Protein AF-A0A3B0UML2-F1 (afdb_monomer)

Organism: NCBI:txid652676

Mean predicted aligned error: 9.71 Å

Radius of gyration: 20.05 Å; Cα contacts (8 Å, |Δi|>4): 65; chains: 1; bounding box: 45×36×56 Å

Secondary structure (DSSP, 8-state):
--------IIIII--TTTTHHHHHHTTPPPHHHHHHHHHHHHHHHH-TTS-HHHHHHHHHHHHHHHHIIIIIS---TT-S----S-SS-------SSGGGHHHHHHTT-

Foldseek 3Di:
DDDDADDDCPQAPDDPCPCQVVCVVVVHDGPLVVVLVVQLVVCCVVPVVDDSVNSVVVSVVVVVVQCCCCVVVVDHPPDPDDPGVCPVPDDPNPGSYPVCVVVVVVVVD

Solvent-accessible surf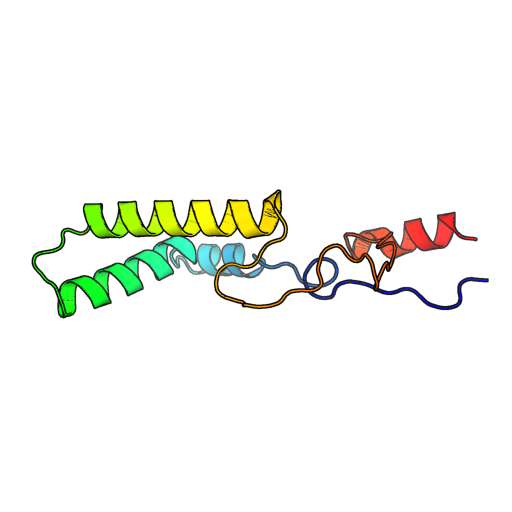ace area (backbone atoms only — not comparable to full-atom values): 6900 Å² total; per-residue (Å²): 132,88,88,81,88,75,69,56,60,66,72,22,74,47,67,91,68,69,54,54,64,55,30,52,75,68,74,44,72,51,74,67,58,50,54,50,50,54,52,45,51,55,44,38,73,79,40,67,87,57,52,66,68,60,49,49,53,51,52,53,53,51,50,53,51,51,48,45,34,38,76,74,67,62,40,63,86,94,56,95,74,76,97,65,85,34,86,92,60,75,70,83,66,85,52,70,36,61,89,49,44,67,64,54,53,66,75,73,110

Sequence (109 aa):
MIKAITFDFWDTLVFDDSDEPKRAAQGLPSKMETRLQLLTTEIQQRHPTISPEKIEAAFVYANGRYYHYWKSLHVTPTTAAVDRDSTNTKATAVCTQFSKLPTIIEQIE

pLDDT: mean 80.61, std 16.78, range [43.16, 98.25]

Structure (mmCIF, N/CA/C/O backbone):
data_AF-A0A3B0UML2-F1
#
_entry.id   AF-A0A3B0UML2-F1
#
loop_
_atom_site.group_PDB
_atom_site.id
_atom_site.type_symbol
_atom_site.label_atom_id
_atom_site.label_alt_id
_atom_site.label_comp_id
_atom_site.label_asym_id
_atom_site.label_entity_id
_atom_site.label_seq_id
_atom_site.pdbx_PDB_ins_code
_atom_site.Cartn_x
_atom_site.Cartn_y
_atom_site.Cartn_z
_atom_site.occupancy
_atom_site.B_iso_or_equiv
_atom_site.auth_seq_id
_atom_site.auth_comp_id
_atom_site.auth_asym_id
_atom_site.auth_atom_id
_atom_site.pdbx_PDB_model_num
ATOM 1 N N . MET A 1 1 ? 17.201 -3.346 -36.762 1.00 61.53 1 MET A N 1
ATOM 2 C CA . MET A 1 1 ? 16.191 -2.264 -36.820 1.00 61.53 1 MET A CA 1
ATOM 3 C C . MET A 1 1 ? 15.050 -2.606 -35.868 1.00 61.53 1 MET A C 1
ATOM 5 O O . MET A 1 1 ? 14.295 -3.535 -36.146 1.00 61.53 1 MET A O 1
ATOM 9 N N . ILE A 1 2 ? 14.959 -1.903 -34.735 1.00 62.22 2 ILE A N 1
ATOM 10 C CA . ILE A 1 2 ? 13.823 -2.003 -33.804 1.00 62.22 2 ILE A CA 1
ATOM 11 C C . ILE A 1 2 ? 12.580 -1.436 -34.492 1.00 62.22 2 ILE A C 1
ATOM 13 O O . ILE A 1 2 ? 12.659 -0.393 -35.135 1.00 62.22 2 ILE A O 1
ATOM 17 N N . LYS A 1 3 ? 11.439 -2.122 -34.373 1.00 63.59 3 LYS A N 1
ATOM 18 C CA . LYS A 1 3 ? 10.172 -1.687 -34.989 1.00 63.59 3 LYS A CA 1
ATOM 19 C C . LYS A 1 3 ? 9.213 -1.013 -34.006 1.00 63.59 3 LYS A C 1
ATOM 21 O O . LYS A 1 3 ? 8.425 -0.175 -34.424 1.00 63.59 3 LYS A O 1
ATOM 26 N N . ALA A 1 4 ? 9.271 -1.379 -32.727 1.00 66.62 4 ALA A N 1
ATOM 27 C CA . ALA A 1 4 ? 8.467 -0.786 -31.665 1.00 66.62 4 ALA A CA 1
ATOM 28 C C . ALA A 1 4 ? 9.107 -1.061 -30.299 1.00 66.62 4 ALA A C 1
ATOM 30 O O . ALA A 1 4 ? 9.750 -2.095 -30.115 1.00 66.62 4 ALA A O 1
ATOM 31 N N . ILE A 1 5 ? 8.883 -0.153 -29.350 1.00 70.25 5 ILE A N 1
ATOM 32 C CA . ILE A 1 5 ? 9.170 -0.351 -27.929 1.00 70.25 5 ILE A CA 1
ATOM 33 C C . ILE A 1 5 ? 7.851 -0.153 -27.180 1.00 70.25 5 ILE A C 1
ATOM 35 O O . ILE A 1 5 ? 7.157 0.838 -27.405 1.00 70.25 5 ILE A O 1
ATOM 39 N N . THR A 1 6 ? 7.493 -1.102 -26.319 1.00 67.31 6 THR A N 1
ATOM 40 C CA . THR A 1 6 ? 6.269 -1.063 -25.508 1.00 67.31 6 THR A CA 1
ATOM 41 C C . THR A 1 6 ? 6.629 -1.020 -24.032 1.00 67.31 6 THR A C 1
ATOM 43 O O . THR A 1 6 ? 7.520 -1.753 -23.598 1.00 67.31 6 THR A O 1
ATOM 46 N N . PHE A 1 7 ? 5.909 -0.209 -23.262 1.00 69.44 7 PHE A N 1
ATOM 47 C CA . PHE A 1 7 ? 6.092 -0.075 -21.820 1.00 69.44 7 PH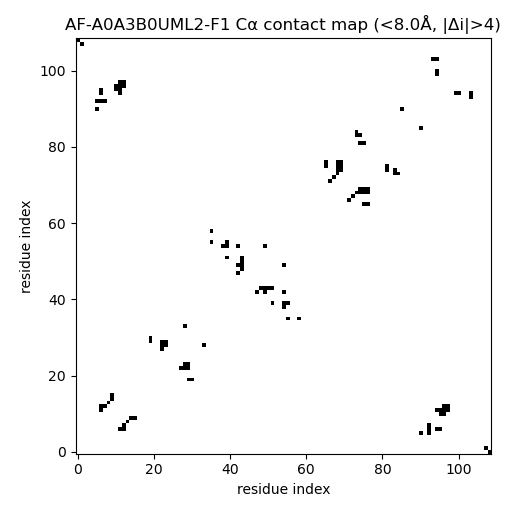E A CA 1
ATOM 48 C C . PHE A 1 7 ? 4.759 -0.278 -21.108 1.00 69.44 7 PHE A C 1
ATOM 50 O O . PHE A 1 7 ? 3.717 0.132 -21.623 1.00 69.44 7 PHE A O 1
ATOM 57 N N . ASP A 1 8 ? 4.808 -0.851 -19.910 1.00 70.00 8 ASP A N 1
ATOM 58 C CA . ASP A 1 8 ? 3.689 -0.752 -18.979 1.00 70.00 8 ASP A CA 1
ATOM 59 C C . ASP A 1 8 ? 3.645 0.682 -18.433 1.00 70.00 8 ASP A C 1
ATOM 61 O O . ASP A 1 8 ? 4.631 1.168 -17.877 1.00 70.00 8 ASP A O 1
ATOM 65 N N . PHE A 1 9 ? 2.528 1.386 -18.619 1.00 68.88 9 PHE A N 1
ATOM 66 C CA . PHE A 1 9 ? 2.399 2.775 -18.180 1.00 68.88 9 PHE A CA 1
ATOM 67 C C . PHE A 1 9 ? 2.608 2.925 -16.666 1.00 68.88 9 PHE A C 1
ATOM 69 O O . PHE A 1 9 ? 3.344 3.814 -16.233 1.00 68.88 9 PHE A O 1
ATOM 76 N N . TRP A 1 10 ? 2.002 2.048 -15.868 1.00 70.00 10 TRP A N 1
ATOM 77 C CA . TRP A 1 10 ? 2.003 2.163 -14.413 1.00 70.00 10 TRP A CA 1
ATOM 78 C C . TRP A 1 10 ? 3.321 1.704 -13.807 1.00 70.00 10 TRP A C 1
ATOM 80 O O . TRP A 1 10 ? 3.835 2.380 -12.924 1.00 70.00 10 TRP A O 1
ATOM 90 N N . ASP A 1 11 ? 3.899 0.613 -14.312 1.00 66.69 11 ASP A N 1
ATOM 91 C CA . ASP A 1 11 ? 5.162 0.098 -13.774 1.00 66.69 11 ASP A CA 1
ATOM 92 C C . ASP A 1 11 ? 6.401 0.830 -14.331 1.00 66.69 11 ASP A C 1
ATOM 94 O O . ASP A 1 11 ? 7.462 0.782 -13.710 1.00 66.69 11 ASP A O 1
ATOM 98 N N . THR A 1 12 ? 6.296 1.523 -15.478 1.00 67.44 12 THR A N 1
ATOM 99 C CA . THR A 1 12 ? 7.469 2.112 -16.166 1.00 67.44 12 THR A CA 1
ATOM 100 C C . THR A 1 12 ? 7.499 3.640 -16.185 1.00 67.44 12 THR A C 1
ATOM 102 O O . THR A 1 12 ? 8.584 4.227 -16.110 1.00 67.44 12 THR A O 1
ATOM 105 N N . LEU A 1 13 ? 6.341 4.292 -16.357 1.00 72.69 13 LEU A N 1
ATOM 106 C CA . LEU A 1 13 ? 6.257 5.739 -16.604 1.00 72.69 13 LEU A CA 1
ATOM 107 C C . LEU A 1 13 ? 5.769 6.528 -15.386 1.00 72.69 13 LEU A C 1
ATOM 109 O O . LEU A 1 13 ? 6.127 7.697 -15.240 1.00 72.69 13 LEU A O 1
ATOM 113 N N . VAL A 1 14 ? 4.969 5.913 -14.514 1.00 78.19 14 VAL A N 1
ATOM 114 C CA . VAL A 1 14 ? 4.386 6.576 -13.344 1.00 78.19 14 VAL A CA 1
ATOM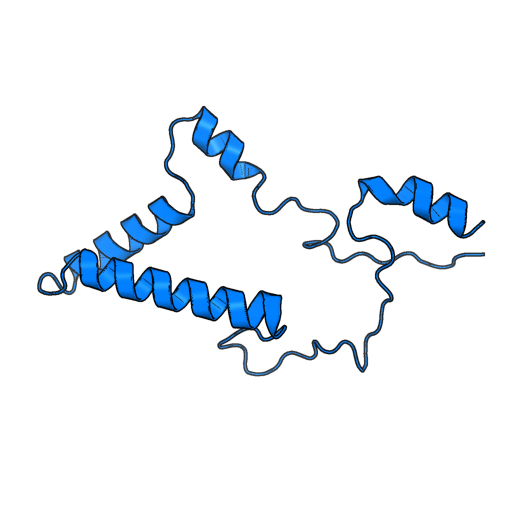 115 C C . VAL A 1 14 ? 5.082 6.130 -12.064 1.00 78.19 14 VAL A C 1
ATOM 117 O O . VAL A 1 14 ? 5.309 4.950 -11.832 1.00 78.19 14 VAL A O 1
ATOM 120 N N . PHE A 1 15 ? 5.399 7.092 -11.197 1.00 76.62 15 PHE A N 1
ATOM 121 C CA . PHE A 1 15 ? 5.877 6.813 -9.846 1.00 76.62 15 PHE A CA 1
ATOM 122 C C . PHE A 1 15 ? 4.685 6.837 -8.873 1.00 76.62 15 PHE A C 1
ATOM 124 O O . PHE A 1 15 ? 4.196 7.913 -8.516 1.00 76.62 15 PHE A O 1
ATOM 131 N N . ASP A 1 16 ? 4.201 5.648 -8.493 1.00 74.38 16 ASP A N 1
ATOM 132 C CA . ASP A 1 16 ? 2.936 5.425 -7.758 1.00 74.38 16 ASP A CA 1
ATOM 133 C C . ASP A 1 16 ? 2.849 6.195 -6.421 1.00 74.38 16 ASP A C 1
ATOM 135 O O . ASP A 1 16 ? 1.819 6.783 -6.088 1.00 74.38 16 ASP A O 1
ATOM 139 N N . ASP A 1 17 ? 3.966 6.312 -5.697 1.00 82.44 17 ASP A N 1
ATOM 140 C CA . ASP A 1 17 ? 4.044 7.019 -4.408 1.00 82.44 17 ASP A CA 1
ATOM 141 C C . ASP A 1 17 ? 4.710 8.402 -4.502 1.00 82.44 17 ASP A C 1
ATOM 143 O O . ASP A 1 17 ? 5.242 8.932 -3.526 1.00 82.44 17 ASP A O 1
ATOM 147 N N . SER A 1 18 ? 4.659 9.033 -5.681 1.00 86.88 18 SER A N 1
ATOM 148 C CA . SER A 1 18 ? 5.187 10.395 -5.903 1.00 86.88 18 SER A CA 1
ATOM 149 C C . SER A 1 18 ? 4.531 11.487 -5.057 1.00 86.88 18 SER A C 1
ATOM 151 O O . SER A 1 18 ? 5.062 12.596 -4.941 1.00 86.88 18 SER A O 1
ATOM 153 N N . ASP A 1 19 ? 3.364 11.211 -4.494 1.00 89.38 19 ASP A N 1
ATOM 154 C CA . ASP A 1 19 ? 2.601 12.122 -3.659 1.00 89.38 19 ASP A CA 1
ATOM 155 C C . ASP A 1 19 ? 2.904 11.975 -2.165 1.00 89.38 19 ASP A C 1
ATOM 157 O O . ASP A 1 19 ? 2.748 12.963 -1.454 1.00 89.38 19 ASP A O 1
ATOM 161 N N . GLU A 1 20 ? 3.414 10.838 -1.683 1.00 94.00 20 GLU A N 1
ATOM 162 C CA . GLU A 1 20 ? 3.786 10.671 -0.266 1.00 94.00 20 GLU A CA 1
ATOM 163 C C . GLU A 1 20 ? 4.799 11.737 0.215 1.00 94.00 20 GLU A C 1
ATOM 165 O O . GLU A 1 20 ? 4.559 12.364 1.251 1.00 94.00 20 GLU A O 1
ATOM 170 N N . PRO A 1 21 ? 5.855 12.096 -0.551 1.00 94.38 21 PRO A N 1
ATOM 171 C CA . PRO A 1 21 ? 6.729 13.215 -0.189 1.00 94.38 21 PRO A CA 1
ATOM 172 C C . PRO A 1 21 ? 6.003 14.567 -0.134 1.00 94.38 21 PRO A C 1
ATOM 174 O O . PRO A 1 21 ? 6.306 15.406 0.714 1.00 94.38 21 PRO A O 1
ATOM 177 N N . LYS A 1 22 ? 5.029 14.792 -1.026 1.00 95.19 22 LYS A N 1
ATOM 178 C CA . LYS A 1 22 ? 4.238 16.034 -1.057 1.00 95.19 22 LYS A CA 1
ATOM 179 C C . LYS A 1 22 ? 3.309 16.113 0.153 1.00 95.19 22 LYS A C 1
ATOM 181 O O . LYS A 1 22 ? 3.193 17.179 0.750 1.00 95.19 22 LYS A O 1
ATOM 186 N N . ARG A 1 23 ? 2.694 14.989 0.540 1.00 96.69 23 ARG A N 1
ATOM 187 C CA . ARG A 1 23 ? 1.868 14.865 1.750 1.00 96.69 23 ARG A CA 1
ATOM 188 C C . ARG A 1 23 ? 2.688 15.163 2.999 1.00 96.69 23 ARG A C 1
ATOM 190 O O . ARG A 1 23 ? 2.286 16.014 3.788 1.00 96.69 23 ARG A O 1
ATOM 197 N N . ALA A 1 24 ? 3.865 14.551 3.120 1.00 96.44 24 ALA A N 1
ATOM 198 C CA . ALA A 1 24 ? 4.780 14.796 4.231 1.00 96.44 24 ALA A CA 1
ATOM 199 C C . ALA A 1 24 ? 5.198 16.275 4.320 1.00 96.44 24 ALA A C 1
ATOM 201 O O . ALA A 1 24 ? 5.147 16.864 5.397 1.00 96.44 24 ALA A O 1
ATOM 202 N N . ALA A 1 25 ? 5.527 16.911 3.188 1.00 97.44 25 ALA A N 1
ATOM 203 C CA . ALA A 1 25 ? 5.867 18.337 3.138 1.00 97.44 25 ALA A CA 1
ATOM 204 C C . ALA A 1 25 ? 4.706 19.260 3.557 1.00 97.44 25 ALA A C 1
ATOM 206 O O . ALA A 1 25 ? 4.936 20.375 4.019 1.00 97.44 25 ALA A O 1
ATOM 207 N N . GLN A 1 26 ? 3.464 18.797 3.411 1.00 97.25 26 GLN A N 1
ATOM 208 C CA . GLN A 1 26 ? 2.254 19.492 3.854 1.00 97.25 26 GLN A CA 1
ATOM 209 C C . GLN A 1 26 ? 1.836 19.130 5.291 1.00 97.25 26 GLN A C 1
ATOM 211 O O . GLN A 1 26 ? 0.815 19.625 5.762 1.00 97.25 26 GLN A O 1
ATOM 216 N N . GLY A 1 27 ? 2.584 18.265 5.987 1.00 97.00 27 GLY A N 1
ATOM 217 C CA . GLY A 1 27 ? 2.220 17.767 7.317 1.00 97.00 27 GLY A CA 1
ATOM 218 C C . GLY A 1 27 ? 0.982 16.864 7.322 1.00 97.00 27 GLY A C 1
ATOM 219 O O . GLY A 1 27 ? 0.347 16.697 8.361 1.00 97.00 27 GLY A O 1
ATOM 220 N N . LEU A 1 28 ? 0.608 16.307 6.166 1.00 96.69 28 LEU A N 1
ATOM 221 C CA . LEU A 1 28 ? -0.510 15.376 6.046 1.00 96.69 28 LEU A CA 1
ATOM 222 C C . LEU A 1 28 ? -0.076 13.960 6.461 1.00 96.69 28 LEU A C 1
ATOM 224 O O . LEU A 1 28 ? 1.066 13.579 6.196 1.00 96.69 28 LEU A O 1
ATOM 228 N N . PRO A 1 29 ? -0.984 13.148 7.038 1.00 96.31 29 PRO A N 1
ATOM 229 C CA . PRO A 1 29 ? -0.718 11.730 7.287 1.00 96.31 29 PRO A CA 1
ATOM 230 C C . PRO A 1 29 ? -0.433 10.988 5.976 1.00 96.31 29 PRO A C 1
ATOM 232 O O . PRO A 1 29 ? -0.834 11.440 4.902 1.00 96.31 29 PRO A O 1
ATOM 235 N N . SER A 1 30 ? 0.192 9.819 6.028 1.00 95.94 30 SER A N 1
ATOM 236 C CA . SER A 1 30 ? 0.370 8.954 4.853 1.00 95.94 30 SER A CA 1
ATOM 237 C C . SER A 1 30 ? -0.972 8.536 4.236 1.00 95.94 30 SER A C 1
ATOM 239 O O . SER A 1 30 ? -2.040 8.623 4.868 1.00 95.94 30 SER A O 1
ATOM 241 N N . LYS A 1 31 ? -0.957 8.042 2.990 1.00 93.38 31 LYS A N 1
ATOM 242 C CA . LYS A 1 31 ? -2.163 7.444 2.386 1.00 93.38 31 LYS A CA 1
ATOM 243 C C . LYS A 1 31 ? -2.693 6.296 3.240 1.00 93.38 31 LYS A C 1
ATOM 245 O O . LYS A 1 31 ? -3.906 6.150 3.376 1.00 93.38 31 LYS A O 1
ATOM 250 N N . MET A 1 32 ? -1.794 5.474 3.782 1.00 93.69 32 MET A N 1
ATOM 251 C CA . MET A 1 32 ? -2.140 4.306 4.591 1.00 93.69 32 MET A CA 1
ATOM 252 C C . MET A 1 32 ? -2.900 4.729 5.850 1.00 93.69 32 MET A C 1
ATOM 254 O O . MET A 1 32 ? -4.021 4.268 6.064 1.00 93.69 32 MET A O 1
ATOM 258 N N . GLU A 1 33 ? -2.349 5.677 6.608 1.00 95.56 33 GLU A N 1
ATOM 259 C CA . GLU A 1 33 ? -2.990 6.210 7.814 1.00 95.56 33 GLU A CA 1
ATOM 260 C C . GLU A 1 33 ? -4.340 6.853 7.489 1.00 95.56 33 GLU A C 1
ATOM 262 O O . GLU A 1 33 ? -5.327 6.595 8.173 1.00 95.56 33 GLU A O 1
ATOM 267 N N . THR A 1 34 ? -4.419 7.621 6.398 1.00 97.06 34 THR A N 1
ATOM 268 C CA . THR A 1 34 ? -5.678 8.246 5.960 1.00 97.06 34 THR A CA 1
ATOM 269 C C . THR A 1 34 ? -6.743 7.196 5.634 1.00 97.06 34 THR A C 1
ATOM 271 O O . THR A 1 34 ? -7.897 7.335 6.033 1.00 97.06 34 THR A O 1
ATOM 274 N N . ARG A 1 35 ? -6.378 6.118 4.927 1.00 96.88 35 ARG A N 1
ATOM 275 C CA . ARG A 1 35 ? -7.300 5.017 4.593 1.00 96.88 35 ARG A CA 1
ATOM 276 C C . ARG A 1 35 ? -7.793 4.301 5.847 1.00 96.88 35 ARG A C 1
ATOM 278 O O . ARG A 1 35 ? -8.987 4.023 5.938 1.00 96.88 35 ARG A O 1
ATOM 285 N N . LEU A 1 36 ? -6.903 4.034 6.803 1.00 97.75 36 LEU A N 1
ATOM 286 C CA . LEU A 1 36 ? -7.277 3.430 8.080 1.00 97.75 36 LEU A CA 1
ATOM 287 C C . LEU A 1 36 ? -8.214 4.352 8.871 1.00 97.75 36 LEU A C 1
ATOM 289 O O . LEU A 1 36 ? -9.246 3.893 9.344 1.00 97.75 36 LEU A O 1
ATOM 293 N N . GLN A 1 37 ? -7.916 5.650 8.958 1.00 97.81 37 GLN A N 1
ATOM 294 C CA . GLN A 1 37 ? -8.775 6.628 9.635 1.00 97.81 37 GLN A CA 1
ATOM 295 C C . GLN A 1 37 ? -10.177 6.696 9.021 1.00 97.81 37 GLN A C 1
ATOM 297 O O . GLN A 1 37 ? -11.167 6.662 9.755 1.00 97.81 37 GLN A O 1
ATOM 302 N N . LEU A 1 38 ? -10.276 6.757 7.688 1.00 98.00 38 LEU A N 1
ATOM 303 C CA . LEU A 1 38 ? -11.559 6.765 6.979 1.00 98.00 38 LEU A CA 1
ATOM 304 C C . LEU A 1 38 ? -12.357 5.485 7.250 1.00 98.00 38 LEU A C 1
ATOM 306 O O . LEU A 1 38 ? -13.539 5.557 7.582 1.00 98.00 38 LEU A O 1
ATOM 310 N N . LEU A 1 39 ? -11.707 4.321 7.159 1.00 97.81 39 LEU A N 1
ATOM 311 C CA . LEU A 1 39 ? -12.346 3.034 7.426 1.00 97.81 39 LEU A CA 1
ATOM 312 C C . LEU A 1 39 ? -12.829 2.929 8.877 1.00 97.81 39 LEU A C 1
ATOM 314 O O . LEU A 1 39 ? -13.968 2.534 9.122 1.00 97.81 39 LEU A O 1
ATOM 318 N N . THR A 1 40 ? -11.973 3.295 9.831 1.00 98.19 40 THR A N 1
ATOM 319 C CA . THR A 1 40 ? -12.296 3.283 11.259 1.00 98.19 40 THR A CA 1
ATOM 320 C C . THR A 1 40 ? -13.473 4.197 11.556 1.00 98.19 40 THR A C 1
ATOM 322 O O . THR A 1 40 ? -14.417 3.764 12.211 1.00 98.19 40 THR A O 1
ATOM 325 N N . THR A 1 41 ? -13.470 5.413 11.005 1.00 98.25 41 THR A N 1
ATOM 326 C CA . THR A 1 41 ? -14.571 6.373 11.163 1.00 98.25 41 THR A CA 1
ATOM 327 C C . THR A 1 41 ? -15.895 5.778 10.685 1.00 98.25 41 THR A C 1
ATOM 329 O O . THR A 1 41 ? -16.872 5.776 11.430 1.00 98.25 41 THR A O 1
ATOM 332 N N . GLU A 1 42 ? -15.927 5.219 9.475 1.00 98.19 42 GLU A N 1
ATOM 333 C CA . GLU A 1 42 ? -17.151 4.659 8.892 1.00 98.19 42 GLU A CA 1
ATOM 334 C C . GLU A 1 42 ? -17.681 3.458 9.692 1.00 98.19 42 GLU A C 1
ATOM 336 O O . GLU A 1 42 ? -18.880 3.357 9.970 1.00 98.19 42 GLU A O 1
ATOM 341 N N . ILE A 1 43 ? -16.792 2.546 10.099 1.00 98.19 43 ILE A N 1
ATOM 342 C CA . ILE A 1 43 ? -17.187 1.369 10.876 1.00 98.19 43 ILE A CA 1
ATOM 343 C C . ILE A 1 43 ? -17.685 1.788 12.252 1.00 98.19 43 ILE A C 1
ATOM 345 O O . ILE A 1 43 ? -18.725 1.299 12.676 1.00 98.19 43 ILE A O 1
ATOM 349 N N . GLN A 1 44 ? -17.003 2.698 12.944 1.00 97.81 44 GLN A N 1
ATOM 350 C CA . GLN A 1 44 ? -17.436 3.135 14.270 1.00 97.81 44 GLN A CA 1
ATOM 351 C C . GLN A 1 44 ? -18.775 3.878 14.233 1.00 97.81 44 GLN A C 1
ATOM 353 O O . GLN A 1 44 ? -19.574 3.719 15.153 1.00 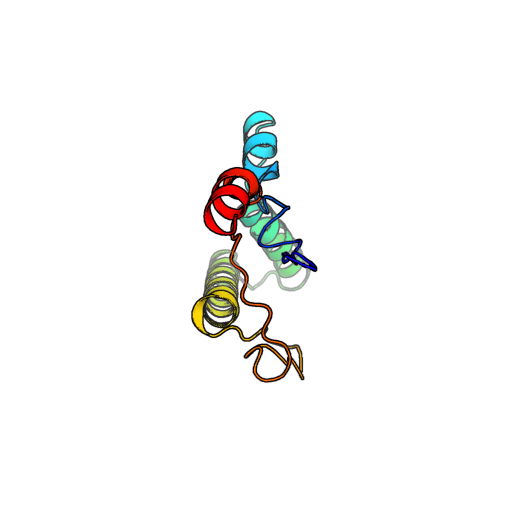97.81 44 GLN A O 1
ATOM 358 N N . GLN A 1 45 ? -19.060 4.629 13.164 1.00 98.06 45 GLN A N 1
ATOM 359 C CA . GLN A 1 45 ? -20.357 5.288 12.985 1.00 98.06 45 GLN A CA 1
ATOM 360 C C . GLN A 1 45 ? -21.516 4.288 12.855 1.00 98.06 45 GLN A C 1
ATOM 362 O O . GLN A 1 45 ? -22.586 4.517 13.416 1.00 98.06 45 GLN A O 1
ATOM 367 N N . ARG A 1 46 ? -21.324 3.175 12.135 1.00 97.88 46 ARG A N 1
ATOM 368 C CA . ARG A 1 46 ? -22.382 2.169 11.896 1.00 97.88 46 ARG A CA 1
ATOM 369 C C . ARG A 1 46 ? -22.396 1.026 12.911 1.00 97.88 46 ARG A C 1
ATOM 371 O O . ARG A 1 46 ? -23.434 0.412 13.148 1.00 97.88 46 ARG A O 1
ATOM 378 N N . HIS A 1 47 ? -21.241 0.725 13.489 1.00 97.44 47 HIS A N 1
ATOM 379 C CA . HIS A 1 47 ? -20.970 -0.428 14.342 1.00 97.44 47 HIS A CA 1
ATOM 380 C C . HIS A 1 47 ? -20.074 -0.021 15.527 1.00 97.44 47 HIS A C 1
ATOM 382 O O . HIS A 1 47 ? -18.932 -0.476 15.631 1.00 97.44 47 HIS A O 1
ATOM 388 N N . PRO A 1 48 ? -20.585 0.799 16.465 1.00 95.94 48 PRO A N 1
ATOM 389 C CA . PRO A 1 48 ? -19.790 1.384 17.552 1.00 95.94 48 PRO A CA 1
ATOM 390 C C . PRO A 1 48 ? -19.224 0.357 18.545 1.00 95.94 48 PRO A C 1
ATOM 392 O O . PRO A 1 48 ? -18.347 0.678 19.339 1.00 95.94 48 PRO A O 1
ATOM 395 N N . THR A 1 49 ? -19.717 -0.883 18.521 1.00 98.06 49 THR A N 1
ATOM 396 C CA . THR A 1 49 ? -19.226 -1.980 19.366 1.00 98.06 49 THR A CA 1
ATOM 397 C C . THR A 1 49 ? -17.941 -2.623 18.841 1.00 98.06 49 THR A C 1
ATOM 399 O O . THR A 1 49 ? -17.308 -3.394 19.563 1.00 98.06 49 THR A O 1
ATOM 402 N N . ILE A 1 50 ? -17.545 -2.344 17.594 1.00 97.81 50 ILE A N 1
ATOM 403 C CA . ILE A 1 50 ? -16.287 -2.829 17.027 1.00 97.81 50 ILE A CA 1
ATOM 404 C C . ILE A 1 50 ? -15.173 -1.867 17.442 1.00 97.81 50 ILE A C 1
ATOM 406 O O . ILE A 1 50 ? -15.221 -0.677 17.135 1.00 97.81 50 ILE A O 1
ATOM 410 N N . SER A 1 51 ? -14.160 -2.390 18.131 1.00 97.94 51 SER A N 1
ATOM 411 C CA . SER A 1 51 ? -13.047 -1.571 18.605 1.00 97.94 51 SER A CA 1
ATOM 412 C C . SER A 1 51 ? -12.106 -1.151 17.459 1.00 97.94 51 SER A C 1
ATOM 414 O O . SER A 1 51 ? -11.961 -1.903 16.485 1.00 97.94 51 SER A O 1
ATOM 416 N N . PRO A 1 52 ? -11.436 0.015 17.565 1.00 97.44 52 PRO A N 1
ATOM 417 C CA . PRO A 1 52 ? -10.428 0.460 16.598 1.00 97.44 52 PRO A CA 1
ATOM 418 C C . PRO A 1 52 ? -9.348 -0.582 16.309 1.00 97.44 52 PRO A C 1
ATOM 420 O O . PRO A 1 52 ? -8.990 -0.795 15.156 1.00 97.44 52 PRO A O 1
ATOM 423 N N . GLU A 1 53 ? -8.880 -1.290 17.336 1.00 97.81 53 GLU A N 1
ATOM 424 C CA . GLU A 1 53 ? -7.796 -2.272 17.228 1.00 97.81 53 GLU A CA 1
ATOM 425 C C . GLU A 1 53 ? -8.218 -3.456 16.354 1.00 97.81 53 GLU A C 1
ATOM 427 O O . GLU A 1 53 ? -7.434 -3.986 15.567 1.00 97.81 53 GLU A O 1
ATOM 432 N N . LYS A 1 54 ? -9.490 -3.862 16.447 1.00 98.25 54 LYS A N 1
ATOM 433 C CA . LYS A 1 54 ? -10.038 -4.923 15.600 1.00 98.25 54 LYS A CA 1
ATOM 434 C C . LYS A 1 54 ? -10.158 -4.473 14.143 1.00 98.25 54 LYS A C 1
ATOM 436 O O . LYS A 1 54 ? -9.951 -5.286 13.241 1.00 98.25 54 LYS A O 1
ATOM 441 N N . ILE A 1 55 ? -10.484 -3.201 13.911 1.00 98.06 55 ILE A N 1
ATOM 442 C CA . ILE A 1 55 ? -10.558 -2.610 12.568 1.00 98.06 55 ILE A CA 1
ATOM 443 C C . ILE A 1 55 ? -9.161 -2.539 11.951 1.00 98.06 55 ILE A C 1
ATOM 445 O O . ILE A 1 55 ? -8.969 -2.995 10.826 1.00 98.06 55 ILE A O 1
ATOM 449 N N . GLU A 1 56 ? -8.182 -2.039 12.703 1.00 98.12 56 GLU A N 1
ATOM 450 C CA . GLU A 1 56 ? -6.784 -1.971 12.282 1.00 98.12 56 GLU A CA 1
ATOM 451 C C . GLU A 1 56 ? -6.227 -3.359 11.958 1.00 98.12 56 GLU A C 1
ATOM 453 O O . GLU A 1 56 ? -5.691 -3.564 10.869 1.00 98.12 56 GLU A O 1
ATOM 458 N N . ALA A 1 57 ? -6.429 -4.345 12.837 1.00 98.12 57 ALA A N 1
ATOM 459 C CA . ALA A 1 57 ? -5.981 -5.715 12.597 1.00 98.12 57 ALA A CA 1
ATOM 460 C C . ALA A 1 57 ? -6.575 -6.300 11.304 1.00 98.12 57 ALA A C 1
ATOM 462 O O . ALA A 1 57 ? -5.863 -6.921 10.509 1.00 98.12 57 ALA A O 1
ATOM 463 N N . ALA A 1 58 ? -7.869 -6.070 11.055 1.00 97.19 58 ALA A N 1
ATOM 464 C CA . ALA A 1 58 ? -8.526 -6.502 9.825 1.00 97.19 58 ALA A CA 1
ATOM 465 C C . ALA A 1 58 ? -7.979 -5.770 8.586 1.00 97.19 58 ALA A C 1
ATOM 467 O O . ALA A 1 58 ? -7.742 -6.404 7.555 1.00 97.19 58 ALA A O 1
ATOM 468 N N . PHE A 1 59 ? -7.738 -4.461 8.688 1.00 96.94 59 PHE A N 1
ATOM 469 C CA . PHE A 1 59 ? -7.172 -3.643 7.617 1.00 96.94 59 PHE A CA 1
ATOM 470 C C . PHE A 1 59 ? -5.754 -4.091 7.244 1.00 96.94 59 PHE A C 1
ATOM 472 O O . PHE A 1 59 ? -5.464 -4.296 6.062 1.00 96.94 59 PHE A O 1
ATOM 479 N N . VAL A 1 60 ? -4.881 -4.290 8.234 1.00 96.62 60 VAL A N 1
ATOM 480 C CA . VAL A 1 60 ? -3.505 -4.767 8.032 1.00 96.62 60 VAL A CA 1
ATOM 481 C C . VAL A 1 60 ? -3.513 -6.150 7.383 1.00 96.62 60 VAL A C 1
ATOM 483 O O . VAL A 1 60 ? -2.830 -6.368 6.381 1.00 96.62 60 VAL A O 1
ATOM 486 N N . TYR A 1 61 ? -4.341 -7.068 7.891 1.00 96.44 61 TYR A N 1
ATOM 487 C CA . TYR A 1 61 ? -4.477 -8.410 7.326 1.00 96.44 61 TYR A CA 1
ATOM 488 C C . TYR A 1 61 ? -4.949 -8.386 5.863 1.00 96.44 61 TYR A C 1
ATOM 490 O O . TYR A 1 61 ? -4.367 -9.061 5.008 1.00 96.44 61 TYR A O 1
ATOM 498 N N . ALA A 1 62 ? -5.978 -7.594 5.551 1.00 93.88 62 ALA A N 1
ATOM 499 C CA . ALA A 1 62 ? -6.522 -7.487 4.200 1.00 93.88 62 ALA A CA 1
ATOM 500 C C . ALA A 1 62 ? -5.509 -6.886 3.211 1.00 93.88 62 ALA A C 1
ATOM 502 O O . ALA A 1 62 ? -5.318 -7.443 2.128 1.00 93.88 62 ALA A O 1
ATOM 503 N N . ASN A 1 63 ? -4.816 -5.805 3.587 1.00 92.94 63 ASN A N 1
ATOM 504 C CA . ASN A 1 63 ? -3.789 -5.188 2.741 1.00 92.94 63 ASN A CA 1
ATOM 505 C C . ASN A 1 63 ? -2.596 -6.119 2.514 1.00 92.94 63 ASN A C 1
ATOM 507 O O . ASN A 1 63 ? -2.147 -6.261 1.379 1.00 92.94 63 ASN A O 1
ATOM 511 N N . GLY A 1 64 ? -2.116 -6.799 3.560 1.00 93.62 64 GLY A N 1
ATOM 512 C CA . GLY A 1 64 ? -1.020 -7.762 3.435 1.00 93.62 64 GLY A CA 1
ATOM 513 C C . GLY A 1 64 ? -1.367 -8.903 2.477 1.00 93.62 64 GLY A C 1
ATOM 514 O O . GLY A 1 64 ? -0.575 -9.253 1.600 1.00 93.62 64 GLY A O 1
ATOM 515 N N . ARG A 1 65 ? -2.594 -9.433 2.571 1.00 93.00 65 ARG A N 1
ATOM 516 C CA . ARG A 1 65 ? -3.093 -10.433 1.620 1.00 93.00 65 ARG A CA 1
ATOM 517 C C . ARG A 1 65 ? -3.191 -9.892 0.204 1.00 93.00 65 ARG A C 1
ATOM 519 O O . ARG A 1 65 ? -2.737 -10.565 -0.715 1.00 93.00 65 ARG A O 1
ATOM 526 N N . TYR A 1 66 ? -3.766 -8.708 0.018 1.00 89.75 66 TYR A N 1
ATOM 527 C CA . TYR A 1 66 ? -3.856 -8.090 -1.302 1.00 89.75 66 TYR A CA 1
ATOM 528 C C . TYR A 1 66 ? -2.469 -7.933 -1.932 1.00 89.75 66 TYR A C 1
ATOM 530 O O . TYR A 1 66 ? -2.258 -8.366 -3.062 1.00 89.75 66 TYR A O 1
ATOM 538 N N . TYR A 1 67 ? -1.509 -7.395 -1.176 1.00 88.56 67 TYR A N 1
ATOM 539 C CA . TYR A 1 67 ? -0.145 -7.189 -1.648 1.00 88.56 67 TYR A CA 1
ATOM 540 C C . TYR A 1 67 ? 0.533 -8.506 -2.034 1.00 88.56 67 TYR A C 1
ATOM 542 O O . TYR A 1 67 ? 1.117 -8.594 -3.108 1.00 88.56 67 TYR A O 1
ATOM 550 N N . HIS A 1 68 ? 0.406 -9.550 -1.210 1.00 88.69 68 HIS A N 1
ATOM 551 C CA . HIS A 1 68 ? 0.963 -10.865 -1.527 1.00 88.69 68 HIS A CA 1
ATOM 552 C C . HIS A 1 68 ? 0.371 -11.447 -2.818 1.00 88.69 68 HIS A C 1
ATOM 554 O O . HIS A 1 68 ? 1.109 -11.868 -3.708 1.00 88.69 68 HIS A O 1
ATOM 560 N N . TYR A 1 69 ? -0.956 -11.426 -2.962 1.00 86.00 69 TYR A N 1
ATOM 561 C CA . TYR A 1 69 ? -1.608 -11.934 -4.171 1.00 86.00 69 TYR A CA 1
ATOM 562 C C . TYR A 1 69 ? -1.197 -11.133 -5.406 1.00 86.00 69 TYR A C 1
ATOM 564 O O . TYR A 1 69 ? -0.849 -11.720 -6.426 1.00 86.00 69 TYR A O 1
ATOM 572 N N . TRP A 1 70 ? -1.182 -9.806 -5.304 1.00 82.50 70 TRP A N 1
ATOM 573 C CA . TRP A 1 70 ? -0.908 -8.945 -6.443 1.00 82.50 70 TRP A CA 1
ATOM 574 C C . TRP A 1 70 ? 0.571 -8.924 -6.834 1.00 82.50 70 TRP A C 1
ATOM 576 O O . TRP A 1 70 ? 0.884 -9.153 -7.998 1.00 82.50 70 TRP A O 1
ATOM 586 N N . LYS A 1 71 ? 1.488 -8.687 -5.889 1.00 79.50 71 LYS A N 1
ATOM 587 C CA . LYS A 1 71 ? 2.924 -8.559 -6.182 1.00 79.50 71 LYS A CA 1
ATOM 588 C C . LYS A 1 71 ? 3.658 -9.893 -6.255 1.00 79.50 71 LYS A C 1
ATOM 590 O O . LYS A 1 71 ? 4.598 -10.000 -7.029 1.00 79.50 71 LYS A O 1
ATOM 595 N N . SER A 1 72 ? 3.287 -10.889 -5.449 1.00 84.25 72 SER A N 1
ATOM 596 C CA . SER A 1 72 ? 3.998 -12.179 -5.441 1.00 84.25 72 SER A CA 1
ATOM 597 C C . SER A 1 72 ? 3.362 -13.193 -6.384 1.00 84.25 72 SER A C 1
ATOM 599 O O . SER A 1 72 ? 4.073 -13.922 -7.069 1.00 84.25 72 SER A O 1
ATOM 601 N N . LEU A 1 73 ? 2.028 -13.253 -6.415 1.00 81.19 73 LEU A N 1
ATOM 602 C CA . LEU A 1 73 ? 1.297 -14.262 -7.187 1.00 81.19 73 LEU A CA 1
ATOM 603 C C . LEU A 1 73 ? 0.732 -13.725 -8.509 1.00 81.19 73 LEU A C 1
ATOM 605 O O . LEU A 1 73 ? 0.204 -14.507 -9.291 1.00 81.19 73 LEU A O 1
ATOM 609 N N . HIS A 1 74 ? 0.841 -12.419 -8.771 1.00 78.81 74 HIS A N 1
ATOM 610 C CA . HIS A 1 74 ? 0.288 -11.745 -9.954 1.00 78.81 74 HIS A CA 1
ATOM 611 C C . HIS A 1 74 ? -1.238 -11.895 -10.109 1.00 78.81 74 HIS A C 1
ATOM 613 O O . HIS A 1 74 ? -1.800 -11.642 -11.173 1.00 78.81 74 HIS A O 1
ATOM 619 N N . VAL A 1 75 ? -1.951 -12.220 -9.031 1.00 75.75 75 VAL A N 1
ATOM 620 C CA . VAL A 1 75 ? -3.412 -12.347 -8.999 1.00 75.75 75 VAL A CA 1
ATOM 621 C C . VAL A 1 75 ? -4.017 -11.071 -8.424 1.00 75.75 75 VAL A C 1
ATOM 623 O O . VAL A 1 75 ? -3.617 -10.625 -7.354 1.00 75.75 75 VAL A O 1
ATOM 626 N N . THR A 1 76 ? -5.014 -10.483 -9.093 1.00 75.88 76 THR A N 1
ATOM 627 C CA . THR A 1 76 ? -5.850 -9.444 -8.468 1.00 75.88 76 THR A CA 1
ATOM 628 C C . THR A 1 76 ? -7.056 -10.117 -7.825 1.00 75.88 76 THR A C 1
ATOM 630 O O . THR A 1 76 ? -7.859 -10.725 -8.534 1.00 75.88 76 THR A O 1
ATOM 633 N N . PRO A 1 77 ? -7.193 -10.056 -6.489 1.00 70.44 77 PRO A N 1
ATOM 634 C CA . PRO A 1 77 ? -8.382 -10.561 -5.813 1.00 70.44 77 PRO A CA 1
ATOM 635 C C . PRO A 1 77 ? -9.646 -9.856 -6.331 1.00 70.44 77 PRO A C 1
ATOM 637 O O . PRO A 1 77 ? -9.572 -8.691 -6.696 1.00 70.44 77 PRO A O 1
ATOM 640 N N . THR A 1 78 ? -10.783 -10.563 -6.338 1.00 68.44 78 THR A N 1
ATOM 641 C CA . THR A 1 78 ? -12.137 -10.110 -6.752 1.00 68.44 78 THR A CA 1
ATOM 642 C C . THR A 1 78 ? -12.378 -9.808 -8.236 1.00 68.44 78 THR A C 1
ATOM 644 O O . THR A 1 78 ? -13.536 -9.691 -8.635 1.00 68.44 78 THR A O 1
ATOM 647 N N . THR A 1 79 ? -11.356 -9.797 -9.092 1.00 58.19 79 THR A N 1
ATOM 648 C CA . THR A 1 79 ? -11.542 -9.828 -10.555 1.00 58.19 79 THR A CA 1
ATOM 649 C C . THR A 1 79 ? -11.615 -11.277 -11.045 1.00 58.19 79 THR A C 1
ATOM 651 O O . THR A 1 79 ? -10.650 -12.022 -10.900 1.00 58.19 79 THR A O 1
ATOM 654 N N . ALA A 1 80 ? -12.755 -11.690 -11.614 1.00 45.06 80 ALA A N 1
ATOM 655 C CA . ALA A 1 80 ? -13.030 -13.084 -11.999 1.00 45.06 80 ALA A CA 1
ATOM 656 C C . ALA A 1 80 ? -12.246 -13.592 -13.228 1.00 45.06 80 ALA A C 1
ATOM 658 O O . ALA A 1 80 ? -12.256 -14.787 -13.504 1.00 45.06 80 ALA A O 1
ATOM 659 N N . ALA A 1 81 ? -11.555 -12.720 -13.959 1.00 53.50 81 ALA A N 1
ATOM 660 C CA . ALA A 1 81 ? -10.683 -13.121 -15.054 1.00 53.50 81 ALA A CA 1
ATOM 661 C C . ALA A 1 81 ? -9.543 -12.117 -15.192 1.00 53.50 81 ALA A C 1
ATOM 663 O O . ALA A 1 81 ? -9.780 -10.912 -15.281 1.00 53.50 81 ALA A O 1
ATOM 664 N N . VAL A 1 82 ? -8.314 -12.624 -15.216 1.00 53.16 82 VAL A N 1
ATOM 665 C CA . VAL A 1 82 ? -7.139 -11.849 -15.591 1.00 53.16 82 VAL A CA 1
ATOM 666 C C . VAL A 1 82 ? -6.223 -12.755 -16.413 1.00 53.16 82 VAL A C 1
ATOM 668 O O . VAL A 1 82 ? -5.674 -13.715 -15.880 1.00 53.16 82 VAL A O 1
ATOM 671 N N . ASP A 1 83 ? -6.074 -12.455 -17.704 1.00 47.25 83 ASP A N 1
ATOM 672 C CA . ASP A 1 83 ? -4.996 -12.994 -18.543 1.00 47.25 83 ASP A CA 1
ATOM 673 C C . ASP A 1 83 ? -3.714 -12.226 -18.191 1.00 47.25 83 ASP A C 1
ATOM 675 O O . ASP A 1 83 ? -3.524 -11.084 -18.610 1.00 47.25 83 ASP A O 1
ATOM 679 N N . ARG A 1 84 ? -2.911 -12.788 -17.282 1.00 53.06 84 ARG A N 1
ATOM 680 C CA . ARG A 1 84 ? -1.789 -12.080 -16.639 1.00 53.06 84 ARG A CA 1
ATOM 681 C C . ARG A 1 84 ? -0.474 -12.826 -16.621 1.00 53.06 84 ARG A C 1
ATOM 683 O O . ARG A 1 84 ? 0.549 -12.225 -16.319 1.00 53.06 84 ARG A O 1
ATOM 690 N N . ASP A 1 85 ? -0.485 -14.107 -16.951 1.00 51.41 85 ASP A N 1
ATOM 691 C CA . ASP A 1 85 ? 0.745 -14.878 -17.126 1.00 51.41 85 ASP A CA 1
ATOM 692 C C . ASP A 1 85 ? 1.487 -14.484 -18.417 1.00 51.41 85 ASP A C 1
ATOM 694 O O . ASP A 1 85 ? 2.536 -15.051 -18.740 1.00 51.41 85 ASP A O 1
ATOM 698 N N . SER A 1 86 ? 0.939 -13.508 -19.156 1.00 52.56 86 SER A N 1
ATOM 699 C CA . SER A 1 86 ? 1.439 -13.048 -20.443 1.00 52.56 86 SER A CA 1
ATOM 700 C C 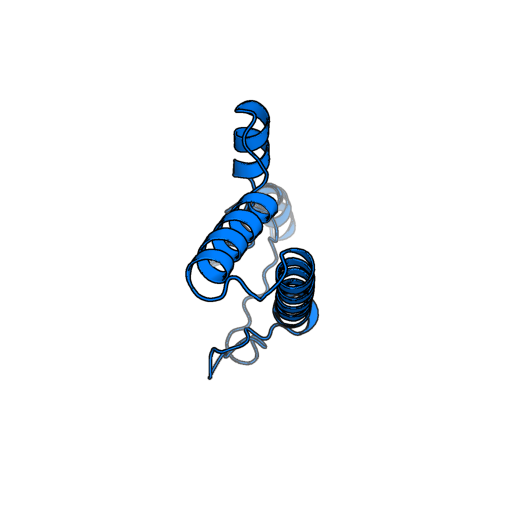. SER A 1 86 ? 1.570 -14.202 -21.434 1.00 52.56 86 SER A C 1
ATOM 702 O O . SER A 1 86 ? 2.277 -14.055 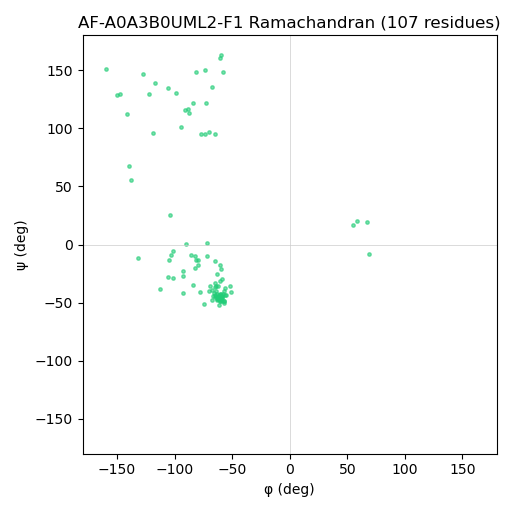-22.426 1.00 52.56 86 SER A O 1
ATOM 704 N N . THR A 1 87 ? 0.938 -15.361 -21.198 1.00 52.31 87 THR A N 1
ATOM 705 C CA . THR A 1 87 ? 1.149 -16.556 -22.030 1.00 52.31 87 THR A CA 1
ATOM 706 C C . THR A 1 87 ? 0.746 -16.299 -23.475 1.00 52.31 87 THR A C 1
ATOM 708 O O . THR A 1 87 ? 1.419 -16.790 -24.380 1.00 52.31 87 THR A O 1
ATOM 711 N N . ASN A 1 88 ? -0.256 -15.439 -23.685 1.00 46.91 88 ASN A N 1
ATOM 712 C CA . ASN A 1 88 ? -0.716 -14.993 -25.001 1.00 46.91 88 ASN A CA 1
ATOM 713 C C . ASN A 1 88 ? -0.261 -13.571 -25.387 1.00 46.91 88 ASN A C 1
ATOM 715 O O . ASN A 1 88 ? -0.441 -13.157 -26.531 1.00 46.91 88 ASN A O 1
ATOM 719 N N . THR A 1 89 ? 0.337 -12.815 -24.462 1.00 48.75 89 THR A N 1
ATOM 720 C CA . THR A 1 89 ? 0.721 -11.402 -24.642 1.00 48.75 89 THR A CA 1
ATOM 721 C C . THR A 1 89 ? 2.108 -11.127 -24.056 1.00 48.75 89 THR A C 1
ATOM 723 O O . THR A 1 89 ? 2.305 -10.251 -23.217 1.00 48.75 89 THR A O 1
ATOM 726 N N . LYS A 1 90 ? 3.124 -11.881 -24.489 1.00 43.16 90 LYS A N 1
ATOM 727 C CA . LYS A 1 90 ? 4.511 -11.589 -24.100 1.00 43.16 90 LYS A CA 1
ATOM 728 C C . LYS A 1 90 ? 5.029 -10.355 -24.835 1.00 43.16 90 LYS A C 1
ATOM 730 O O . LYS A 1 90 ? 5.569 -10.462 -25.932 1.00 43.16 90 LYS A O 1
ATOM 735 N N . ALA A 1 91 ? 4.932 -9.194 -24.197 1.00 50.84 91 ALA A N 1
ATOM 736 C CA . ALA A 1 91 ? 5.898 -8.129 -24.418 1.00 50.84 91 ALA A CA 1
ATOM 737 C C . ALA A 1 91 ? 7.062 -8.367 -23.449 1.00 50.84 91 ALA A C 1
ATOM 739 O O . ALA A 1 91 ? 6.890 -8.289 -22.234 1.00 50.84 91 ALA A O 1
ATOM 740 N N . THR A 1 92 ? 8.247 -8.698 -23.959 1.00 50.94 92 THR A N 1
ATOM 741 C CA . THR A 1 92 ? 9.463 -8.707 -23.140 1.00 50.94 92 THR A CA 1
ATOM 742 C C . THR A 1 92 ? 9.722 -7.265 -22.710 1.00 50.94 92 THR A C 1
ATOM 744 O O . THR A 1 92 ? 10.266 -6.477 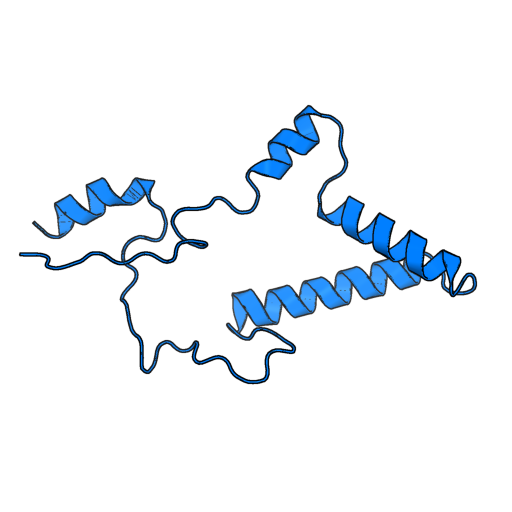-23.480 1.00 50.94 92 THR A O 1
ATOM 747 N N . ALA A 1 93 ? 9.263 -6.873 -21.522 1.00 54.12 93 ALA A N 1
ATOM 748 C CA . ALA A 1 93 ? 9.498 -5.535 -21.001 1.00 54.12 93 ALA A CA 1
ATOM 749 C C . ALA A 1 93 ? 10.985 -5.404 -20.638 1.00 54.12 93 ALA A C 1
ATOM 751 O O . ALA A 1 93 ? 11.426 -5.839 -19.578 1.00 54.12 93 ALA A O 1
ATOM 752 N N . VAL A 1 94 ? 11.777 -4.837 -21.550 1.00 60.19 94 VAL A N 1
ATOM 753 C CA . VAL A 1 94 ? 13.222 -4.608 -21.350 1.00 60.19 94 VAL A CA 1
ATOM 754 C C . VAL A 1 94 ? 13.474 -3.352 -20.499 1.00 60.19 94 VAL A C 1
ATOM 756 O O . VAL A 1 94 ? 14.539 -3.192 -19.912 1.00 60.19 94 VAL A O 1
ATOM 759 N N . CYS A 1 95 ? 12.477 -2.471 -20.373 1.00 63.72 95 CYS A N 1
ATOM 760 C CA . CYS A 1 95 ? 12.594 -1.184 -19.697 1.00 63.72 95 CYS A CA 1
ATOM 761 C C . CYS A 1 95 ? 11.640 -1.113 -18.504 1.00 63.72 95 CYS A C 1
ATOM 763 O O . CYS A 1 95 ? 10.467 -0.802 -18.661 1.00 63.72 95 CYS A O 1
ATOM 765 N N . THR A 1 96 ? 12.152 -1.411 -17.310 1.00 64.44 96 THR A N 1
ATOM 766 C CA . THR A 1 96 ? 11.394 -1.323 -16.048 1.00 64.44 96 THR A CA 1
ATOM 767 C C . THR A 1 96 ? 11.342 0.089 -15.468 1.00 64.44 96 THR A C 1
ATOM 769 O O . THR A 1 96 ? 10.628 0.334 -14.507 1.00 64.44 96 THR A O 1
ATOM 772 N N . GLN A 1 97 ? 12.127 1.021 -16.013 1.00 67.81 97 GLN A N 1
ATOM 773 C CA . GLN A 1 97 ? 12.133 2.432 -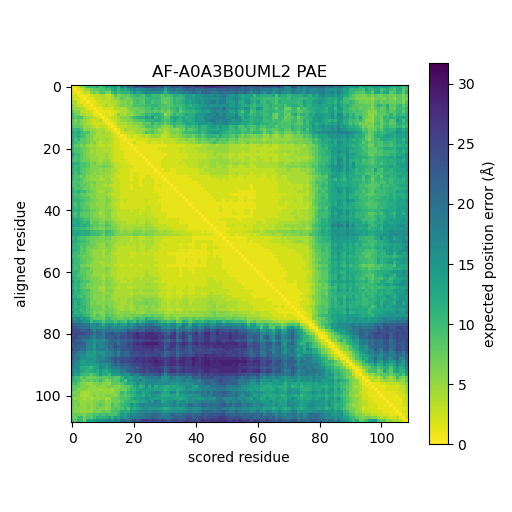15.630 1.00 67.81 97 GLN A CA 1
ATOM 774 C C . GLN A 1 97 ? 12.465 3.272 -16.855 1.00 67.81 97 GLN A C 1
ATOM 776 O O . GLN A 1 97 ? 13.491 3.027 -17.490 1.00 67.81 97 GLN A O 1
ATOM 781 N N . PHE A 1 98 ? 11.663 4.300 -17.138 1.00 72.38 98 PHE A N 1
ATOM 782 C CA . PHE A 1 98 ? 11.876 5.178 -18.294 1.00 72.38 98 PHE A CA 1
ATOM 783 C C . PHE A 1 98 ? 13.298 5.752 -18.385 1.00 72.38 98 PHE A C 1
ATOM 785 O O . PHE A 1 98 ? 13.858 5.860 -19.471 1.00 72.38 98 PHE A O 1
ATOM 792 N N . SER A 1 99 ? 13.918 6.065 -17.246 1.00 79.50 99 SER A N 1
ATOM 793 C CA . SER A 1 99 ? 15.288 6.591 -17.176 1.00 79.50 99 SER A CA 1
ATOM 794 C C . SER A 1 99 ? 16.349 5.659 -17.769 1.00 79.50 99 SER A C 1
ATOM 796 O O . SER A 1 99 ? 17.422 6.127 -18.136 1.00 79.50 99 SER A O 1
ATOM 798 N N . LYS A 1 100 ? 16.064 4.358 -17.888 1.00 77.44 100 LYS A N 1
ATOM 799 C CA . LYS A 1 100 ? 16.969 3.360 -18.477 1.00 77.44 100 LYS A CA 1
ATOM 800 C C . LYS A 1 100 ? 16.849 3.268 -19.996 1.00 77.44 100 LYS A C 1
ATOM 802 O O . LYS A 1 100 ? 17.663 2.594 -20.622 1.00 77.44 100 LYS A O 1
ATOM 807 N N . LEU A 1 101 ? 15.851 3.926 -20.590 1.00 79.19 101 LEU A N 1
ATOM 808 C CA . LEU A 1 101 ? 15.578 3.853 -22.020 1.00 79.19 101 LEU A CA 1
ATOM 809 C C . LEU A 1 101 ? 16.789 4.232 -22.894 1.00 79.19 101 LEU A C 1
ATOM 811 O O . LEU A 1 101 ? 17.050 3.476 -23.826 1.00 79.19 101 LEU A O 1
ATOM 815 N N . PRO A 1 102 ? 17.566 5.302 -22.608 1.00 83.69 102 PRO A N 1
ATOM 816 C CA . PRO A 1 102 ? 18.741 5.634 -23.418 1.00 83.69 102 PRO A CA 1
ATOM 817 C C . PRO A 1 102 ? 19.759 4.485 -23.489 1.00 83.69 102 PRO A C 1
ATOM 819 O O . PRO A 1 102 ? 20.130 4.062 -24.577 1.00 83.69 102 PRO A O 1
ATOM 822 N N . THR A 1 103 ? 20.117 3.895 -22.344 1.00 82.12 103 THR A N 1
ATOM 823 C CA . THR A 1 103 ? 21.054 2.759 -22.273 1.00 82.12 103 THR A CA 1
ATOM 824 C C . THR A 1 103 ? 20.514 1.506 -22.962 1.00 82.12 103 THR A C 1
ATOM 826 O O . THR A 1 103 ? 21.270 0.751 -23.562 1.00 82.12 103 THR A O 1
ATOM 829 N N . ILE A 1 104 ? 19.203 1.263 -22.888 1.00 76.12 104 ILE A N 1
ATOM 830 C CA . ILE A 1 104 ? 18.575 0.122 -23.567 1.00 76.12 104 ILE A CA 1
ATOM 831 C C . ILE A 1 104 ? 18.628 0.304 -25.087 1.00 76.12 104 ILE A C 1
ATOM 833 O O . ILE A 1 104 ? 18.868 -0.667 -25.795 1.00 76.12 104 ILE A O 1
ATOM 837 N N . ILE A 1 105 ? 18.426 1.526 -25.590 1.00 76.94 105 ILE A N 1
ATOM 838 C CA . ILE A 1 105 ? 18.540 1.830 -27.023 1.00 76.94 105 ILE A CA 1
ATOM 839 C C . ILE A 1 105 ? 19.973 1.570 -27.506 1.00 76.94 105 ILE A C 1
ATOM 841 O O . ILE A 1 105 ? 20.143 0.859 -28.491 1.00 76.94 105 ILE A O 1
ATOM 845 N N . GLU A 1 106 ? 20.985 2.039 -26.768 1.00 81.31 106 GLU A N 1
ATOM 846 C CA . GLU A 1 106 ? 22.408 1.818 -27.086 1.00 81.31 106 GLU A CA 1
ATOM 847 C C . GLU A 1 106 ? 22.806 0.333 -27.143 1.00 81.31 106 GLU A C 1
ATOM 849 O O . GLU A 1 106 ? 23.725 -0.030 -27.864 1.00 81.31 106 GLU A O 1
ATOM 854 N N . GLN A 1 107 ? 22.139 -0.541 -26.383 1.00 71.94 107 GLN A N 1
ATOM 855 C CA . GLN A 1 107 ? 22.435 -1.981 -26.353 1.00 71.94 107 GLN A CA 1
ATOM 856 C C . GLN A 1 107 ? 21.807 -2.775 -27.506 1.00 71.94 107 GLN A C 1
ATOM 858 O O . GLN A 1 107 ? 22.127 -3.952 -27.679 1.00 71.94 107 GLN A O 1
ATOM 863 N N . ILE A 1 108 ? 20.863 -2.177 -28.238 1.00 69.06 108 ILE A N 1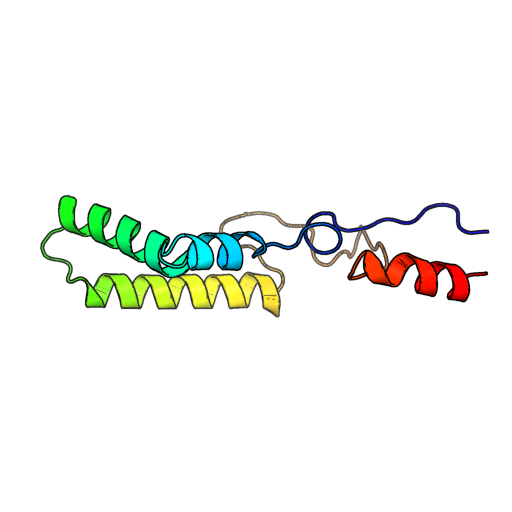
ATOM 864 C CA . ILE A 1 108 ? 20.132 -2.839 -29.327 1.00 69.06 108 ILE A CA 1
ATOM 865 C C . ILE A 1 108 ? 20.627 -2.361 -30.711 1.00 69.06 108 ILE A C 1
ATOM 867 O O . ILE A 1 108 ? 20.304 -2.992 -31.725 1.00 69.06 108 ILE A O 1
ATOM 871 N N . GLU A 1 109 ? 21.400 -1.272 -30.758 1.00 58.09 109 GLU A N 1
ATOM 872 C CA . GLU A 1 109 ? 22.154 -0.810 -31.936 1.00 58.09 109 GLU A CA 1
ATOM 873 C C . GLU A 1 109 ? 23.481 -1.565 -32.107 1.00 58.09 109 GLU A C 1
ATOM 875 O O . GLU A 1 109 ? 23.796 -1.887 -33.278 1.00 58.09 109 GLU A O 1
#